Protein AF-A0A959FV52-F1 (afdb_monomer_lite)

Structure (mmCIF, N/CA/C/O backbone):
data_AF-A0A959FV52-F1
#
_entry.id   AF-A0A959FV52-F1
#
loop_
_atom_site.group_PDB
_atom_site.id
_atom_site.type_symbol
_atom_site.label_atom_id
_atom_site.label_alt_id
_atom_site.label_comp_id
_atom_site.label_asym_id
_atom_site.label_entity_id
_atom_site.label_seq_id
_atom_site.pdbx_PDB_ins_code
_atom_site.Cartn_x
_atom_site.Cartn_y
_atom_site.Cartn_z
_atom_site.occupancy
_atom_site.B_iso_or_equiv
_atom_site.auth_seq_id
_atom_site.auth_comp_id
_atom_site.auth_asym_id
_atom_site.auth_atom_id
_atom_site.pdbx_PDB_model_num
ATOM 1 N N . GLN A 1 1 ? -25.376 7.002 29.245 1.00 71.94 1 GLN A N 1
ATOM 2 C CA . GLN A 1 1 ? -25.804 5.841 28.429 1.00 71.94 1 GLN A CA 1
ATOM 3 C C . GLN A 1 1 ? -24.547 5.026 28.125 1.00 71.94 1 GLN A C 1
ATOM 5 O O . GLN A 1 1 ? -23.499 5.639 27.992 1.00 71.94 1 GLN A O 1
ATOM 10 N N . TYR A 1 2 ? -24.604 3.690 28.107 1.00 90.62 2 TYR A N 1
ATOM 11 C CA . TYR A 1 2 ? -23.436 2.809 27.869 1.00 90.62 2 TYR A CA 1
ATOM 12 C C . TYR A 1 2 ? -22.317 2.833 28.931 1.00 90.62 2 TYR A C 1
ATOM 14 O O . TYR A 1 2 ? -21.170 2.519 28.627 1.00 90.62 2 TYR A O 1
ATOM 22 N N . THR A 1 3 ? -22.635 3.152 30.190 1.00 88.44 3 THR A N 1
ATOM 23 C CA . THR A 1 3 ? -21.647 3.254 31.282 1.00 88.44 3 THR A CA 1
ATOM 24 C C . THR A 1 3 ? -20.834 1.969 31.476 1.00 88.44 3 THR A C 1
ATOM 26 O O . THR A 1 3 ? -19.624 2.032 31.672 1.00 88.44 3 THR A O 1
ATOM 29 N N . ALA A 1 4 ? -21.482 0.802 31.370 1.00 91.19 4 ALA A N 1
ATOM 30 C CA . ALA A 1 4 ? -20.813 -0.496 31.458 1.00 91.19 4 ALA A CA 1
ATOM 31 C C . ALA A 1 4 ? -19.770 -0.671 30.343 1.00 91.19 4 ALA A C 1
ATOM 33 O O . ALA A 1 4 ? -18.606 -0.942 30.624 1.00 91.19 4 ALA A O 1
ATOM 34 N N . LEU A 1 5 ? -20.162 -0.431 29.088 1.00 93.19 5 LEU A N 1
ATOM 35 C CA . LEU A 1 5 ? -19.259 -0.537 27.945 1.00 93.19 5 LEU A CA 1
ATOM 36 C C . LEU A 1 5 ? -18.098 0.463 28.040 1.00 93.19 5 LEU A C 1
ATOM 38 O O . LEU A 1 5 ? -16.948 0.072 27.863 1.00 93.19 5 LEU A O 1
ATOM 42 N N . PHE A 1 6 ? -18.377 1.722 28.395 1.00 93.19 6 PHE A N 1
ATOM 43 C CA . PHE A 1 6 ? -17.336 2.737 28.575 1.00 93.19 6 PHE A CA 1
ATOM 44 C C . PHE A 1 6 ? -16.317 2.336 29.647 1.00 93.19 6 PHE A C 1
ATOM 46 O O . PHE A 1 6 ? -15.122 2.515 29.449 1.00 93.19 6 PHE A O 1
ATOM 53 N N . SER A 1 7 ? -16.757 1.735 30.755 1.00 91.94 7 SER A N 1
ATOM 54 C CA . SER A 1 7 ? -15.827 1.275 31.795 1.00 91.94 7 SER A CA 1
ATOM 55 C C . SER A 1 7 ? -14.913 0.122 31.353 1.00 91.94 7 SER A C 1
ATOM 57 O O . SER A 1 7 ? -13.867 -0.076 31.963 1.00 91.94 7 SER A O 1
ATOM 59 N N . LEU A 1 8 ? -15.292 -0.621 30.304 1.00 92.00 8 LEU A N 1
ATOM 60 C CA . LEU A 1 8 ? -14.513 -1.733 29.754 1.00 92.00 8 LEU A CA 1
ATOM 61 C C . LEU A 1 8 ? -13.526 -1.283 28.672 1.00 92.00 8 LEU A C 1
ATOM 63 O O . LEU A 1 8 ? -12.383 -1.730 28.676 1.00 92.00 8 LEU A O 1
ATOM 67 N N . ILE A 1 9 ? -13.961 -0.434 27.734 1.00 94.06 9 ILE A N 1
ATOM 68 C CA . ILE A 1 9 ? -13.144 -0.061 26.560 1.00 94.06 9 ILE A CA 1
ATOM 69 C C . ILE A 1 9 ? -12.593 1.368 26.610 1.00 94.06 9 ILE A C 1
ATOM 71 O O . ILE A 1 9 ? -11.742 1.725 25.795 1.00 94.06 9 ILE A O 1
ATOM 75 N N . GLY A 1 10 ? -13.072 2.193 27.545 1.00 95.06 10 GLY A N 1
ATOM 76 C CA . GLY A 1 10 ? -12.649 3.580 27.720 1.00 95.06 10 GLY A CA 1
ATOM 77 C C . GLY A 1 10 ? -12.658 4.365 26.410 1.00 95.06 10 GLY A C 1
ATOM 78 O O . GLY A 1 10 ? -13.613 4.315 25.639 1.00 95.06 10 GLY A O 1
ATOM 79 N N . THR A 1 11 ? -11.560 5.073 26.151 1.00 95.75 11 THR A N 1
ATOM 80 C CA . THR A 1 11 ? -11.323 5.853 24.926 1.00 95.75 11 THR A CA 1
ATOM 81 C C . THR A 1 11 ? -10.360 5.170 23.955 1.00 95.75 11 THR A C 1
ATOM 83 O O . THR A 1 11 ? -9.858 5.819 23.036 1.00 95.75 11 THR A O 1
ATOM 86 N N . SER A 1 12 ? -10.096 3.864 24.107 1.00 95.50 12 SER A N 1
ATOM 87 C CA . SER A 1 12 ? -9.112 3.142 23.280 1.00 95.50 12 SER A CA 1
ATOM 88 C C . SER A 1 12 ? -9.374 3.255 21.775 1.00 95.50 12 SER A C 1
ATOM 90 O O . SER A 1 12 ? -8.439 3.191 20.983 1.00 95.50 12 SER A O 1
ATOM 92 N N . TYR A 1 13 ? -10.630 3.461 21.372 1.00 95.62 13 TYR A N 1
ATOM 93 C CA . TYR A 1 13 ? -11.038 3.599 19.971 1.00 95.62 13 TYR A CA 1
ATOM 94 C C . TYR A 1 13 ? -11.447 5.033 19.581 1.00 95.62 13 TYR A C 1
ATOM 96 O O . TYR A 1 13 ? -11.998 5.243 18.499 1.00 95.62 13 TYR A O 1
ATOM 104 N N . GLY A 1 14 ? -11.164 6.025 20.433 1.00 95.38 14 GLY A N 1
ATOM 105 C CA . GLY A 1 14 ? -11.445 7.446 20.210 1.00 95.38 14 GLY A CA 1
ATOM 106 C C . GLY A 1 14 ? -12.490 8.035 21.164 1.00 95.38 14 GLY A C 1
ATOM 107 O O . GLY A 1 14 ? -12.913 7.393 22.126 1.00 95.38 14 GLY A O 1
ATOM 108 N N . GLY A 1 15 ? -12.916 9.264 20.868 1.00 94.81 15 GLY A N 1
ATOM 109 C CA . GLY A 1 15 ? -13.809 10.068 21.708 1.00 94.81 15 GLY A CA 1
ATOM 110 C C . GLY A 1 15 ? -13.072 10.917 22.748 1.00 94.81 15 GLY A C 1
ATOM 111 O O . GLY A 1 15 ? -11.858 10.814 22.914 1.00 94.81 15 GLY A O 1
ATOM 112 N N . ASP A 1 16 ? -13.819 11.784 23.426 1.00 93.44 16 ASP A N 1
ATOM 113 C CA . ASP A 1 16 ? -13.294 12.754 24.400 1.00 93.44 16 ASP A CA 1
ATOM 114 C C . ASP A 1 16 ? -13.190 12.201 25.835 1.00 93.44 16 ASP A C 1
ATOM 116 O O . ASP A 1 16 ? -12.655 12.872 26.721 1.00 93.44 16 ASP A O 1
ATOM 120 N N . GLY A 1 17 ? -13.728 11.001 26.084 1.00 91.31 17 GLY A N 1
ATOM 121 C CA . GLY A 1 17 ? -13.728 10.348 27.395 1.00 91.31 17 GLY A CA 1
ATOM 122 C C . GLY A 1 17 ? -14.607 11.024 28.446 1.00 91.31 17 GLY A C 1
ATOM 123 O O . GLY A 1 17 ? -14.564 10.633 29.611 1.00 91.31 17 GLY A O 1
ATOM 124 N N . ARG A 1 18 ? -15.395 12.032 28.055 1.00 89.12 18 ARG A N 1
ATOM 125 C CA . ARG A 1 18 ? -16.319 12.758 28.937 1.00 89.12 18 ARG A CA 1
ATOM 126 C C . ARG A 1 18 ? -17.758 12.535 28.513 1.00 89.12 18 ARG A C 1
ATOM 128 O O . ARG A 1 18 ? -18.580 12.099 29.313 1.00 89.12 18 ARG A O 1
ATOM 135 N N . THR A 1 19 ? -18.049 12.837 27.254 1.00 92.50 19 THR A N 1
ATOM 136 C CA . THR A 1 19 ? -19.393 12.737 26.675 1.00 92.50 19 THR A CA 1
ATOM 137 C C . THR A 1 19 ? -19.471 11.674 25.585 1.00 92.50 19 THR A C 1
ATOM 139 O O . THR A 1 19 ? -20.554 11.177 25.283 1.00 92.50 19 THR A O 1
ATOM 142 N N . THR A 1 20 ? -18.323 11.283 25.031 1.00 93.94 20 THR A N 1
ATOM 143 C CA . THR A 1 20 ? -18.206 10.378 23.890 1.00 93.94 20 THR A CA 1
ATOM 144 C C . THR A 1 20 ? -17.064 9.381 24.076 1.00 93.94 20 THR A C 1
ATOM 146 O O . THR A 1 20 ? -16.038 9.667 24.695 1.00 93.94 20 THR A O 1
ATOM 149 N N . PHE A 1 21 ? -17.231 8.204 23.482 1.00 96.06 21 PHE A N 1
ATOM 150 C CA . PHE A 1 21 ? -16.171 7.225 23.274 1.00 96.06 21 PHE A CA 1
ATOM 151 C C . PHE A 1 21 ? -16.385 6.525 21.929 1.00 96.06 21 PHE A C 1
ATOM 153 O O . PHE A 1 21 ? -17.512 6.450 21.434 1.00 96.06 21 PHE A O 1
ATOM 160 N N . GLY A 1 22 ? -15.300 6.060 21.315 1.00 94.81 22 GLY A N 1
ATOM 161 C CA . GLY A 1 22 ? -15.332 5.361 20.034 1.00 94.81 22 GLY A CA 1
ATOM 162 C C . GLY A 1 22 ? -15.591 3.861 20.176 1.00 94.81 22 GLY A C 1
ATOM 163 O O . GLY A 1 22 ? -15.278 3.253 21.198 1.00 94.81 22 GLY A O 1
ATOM 164 N N . LEU A 1 23 ? -16.111 3.256 19.108 1.00 94.81 23 LEU A N 1
ATOM 165 C CA . LEU A 1 23 ? -16.165 1.804 18.930 1.00 94.81 23 LEU A CA 1
ATOM 166 C C . LEU A 1 23 ? -15.067 1.349 17.952 1.00 94.81 23 LEU A C 1
ATOM 168 O O . LEU A 1 23 ? -14.587 2.166 17.158 1.00 94.81 23 LEU A O 1
ATOM 172 N N . PRO A 1 24 ? -14.672 0.062 17.972 1.00 94.69 24 PRO A N 1
ATOM 173 C CA . PRO A 1 24 ? -13.780 -0.489 16.959 1.00 94.69 24 PRO A CA 1
ATOM 174 C C . PRO A 1 24 ? -14.305 -0.243 15.537 1.00 94.69 24 PRO A C 1
ATOM 176 O O . PRO A 1 24 ? -15.471 -0.498 15.246 1.00 94.69 24 PRO A O 1
ATOM 179 N N . ASP A 1 25 ? -13.426 0.213 14.645 1.00 92.88 25 ASP A N 1
ATOM 180 C CA . ASP A 1 25 ? -13.717 0.390 13.220 1.00 92.88 25 ASP A CA 1
ATOM 181 C C . ASP A 1 25 ? -12.825 -0.546 12.402 1.00 92.88 25 ASP A C 1
ATOM 183 O O . ASP A 1 25 ? -11.626 -0.302 12.241 1.00 92.88 25 ASP A O 1
ATOM 187 N N . PHE A 1 26 ? -13.422 -1.638 11.922 1.00 91.25 26 PHE A N 1
ATOM 188 C CA . PHE A 1 26 ? -12.746 -2.672 11.135 1.00 91.25 26 PHE A CA 1
ATOM 189 C C . PHE A 1 26 ? -12.914 -2.498 9.624 1.00 91.25 26 PHE A C 1
ATOM 191 O O . PHE A 1 26 ? -12.466 -3.351 8.857 1.00 91.25 26 PHE A O 1
ATOM 198 N N . ARG A 1 27 ? -13.534 -1.408 9.156 1.00 90.88 27 ARG A N 1
ATOM 199 C CA . ARG A 1 27 ? -13.622 -1.154 7.712 1.00 90.88 27 ARG A CA 1
ATOM 200 C C . ARG A 1 27 ? -12.205 -1.028 7.150 1.00 90.88 27 ARG A C 1
ATOM 202 O O . ARG A 1 27 ? -11.385 -0.276 7.691 1.00 90.88 27 ARG A O 1
ATOM 209 N N . GLY A 1 28 ? -11.904 -1.828 6.129 1.00 91.19 28 GLY A N 1
ATOM 210 C CA . GLY A 1 28 ? -10.576 -1.858 5.519 1.00 91.19 28 GLY A CA 1
ATOM 211 C C . GLY A 1 28 ? -9.477 -2.528 6.336 1.00 91.19 28 GLY A C 1
ATOM 212 O O . GLY A 1 28 ? -8.299 -2.335 6.048 1.00 91.19 28 GLY A O 1
ATOM 213 N N . ARG A 1 29 ? -9.815 -3.227 7.429 1.00 91.44 29 ARG A N 1
ATOM 214 C CA . ARG A 1 29 ? -8.831 -3.663 8.431 1.00 91.44 29 ARG A CA 1
ATOM 215 C C . ARG A 1 29 ? -9.054 -5.099 8.861 1.00 91.44 29 ARG A C 1
ATOM 217 O O . ARG A 1 29 ? -10.177 -5.535 9.094 1.00 91.44 29 ARG A O 1
ATOM 224 N N . PHE A 1 30 ? -7.948 -5.809 9.041 1.00 90.12 30 PHE A N 1
ATOM 225 C CA . PHE A 1 30 ? -7.949 -7.142 9.622 1.00 90.12 30 PHE A CA 1
ATOM 226 C C . PHE A 1 30 ? -7.755 -7.058 11.147 1.00 90.12 30 PHE A C 1
ATOM 228 O O . PHE A 1 30 ? -6.873 -6.320 11.599 1.00 90.12 30 PHE A O 1
ATOM 235 N N . PRO A 1 31 ? -8.551 -7.778 11.959 1.00 90.50 31 PRO A N 1
ATOM 236 C CA . PRO A 1 31 ? -8.371 -7.798 13.406 1.00 90.50 31 PRO A CA 1
ATOM 237 C C . PRO A 1 31 ? -7.067 -8.513 13.790 1.00 90.50 31 PRO A C 1
ATOM 239 O O . PRO A 1 31 ? -6.751 -9.582 13.280 1.00 90.50 31 PRO A O 1
ATOM 242 N N . MET A 1 32 ? -6.322 -7.942 14.735 1.00 90.75 32 MET A N 1
ATOM 243 C CA . MET A 1 32 ? -5.087 -8.515 15.276 1.00 90.75 32 MET A CA 1
ATOM 244 C C . MET A 1 32 ? -5.135 -8.484 16.804 1.00 90.75 32 MET A C 1
ATOM 246 O O . MET A 1 32 ? -5.729 -7.580 17.393 1.00 90.75 32 MET A O 1
ATOM 250 N N . HIS A 1 33 ? -4.519 -9.476 17.450 1.00 93.12 33 HIS A N 1
ATOM 251 C CA . HIS A 1 33 ? -4.419 -9.509 18.906 1.00 93.12 33 HIS A CA 1
ATOM 252 C C . HIS A 1 33 ? -3.550 -8.350 19.426 1.00 93.12 33 HIS A C 1
ATOM 254 O O . HIS A 1 33 ? -2.523 -8.027 18.830 1.00 93.12 33 HIS A O 1
ATOM 260 N N . ALA A 1 34 ? -3.964 -7.728 20.532 1.00 95.19 34 ALA A N 1
ATOM 261 C CA . ALA A 1 34 ? -3.211 -6.655 21.179 1.00 95.19 34 ALA A CA 1
ATOM 262 C C . ALA A 1 34 ? -2.111 -7.217 22.096 1.00 95.19 34 ALA A C 1
ATOM 264 O O . ALA A 1 34 ? -2.221 -8.331 22.598 1.00 95.19 34 ALA A O 1
ATOM 265 N N . GLY A 1 35 ? -1.075 -6.427 22.366 1.00 95.06 35 GLY A N 1
ATOM 266 C CA . GLY A 1 35 ? 0.016 -6.796 23.268 1.00 95.06 35 GLY A CA 1
ATOM 267 C C . GLY A 1 35 ? 1.330 -7.086 22.549 1.00 95.06 35 GLY A C 1
ATOM 268 O O . GLY A 1 35 ? 1.586 -6.573 21.460 1.00 95.06 35 GLY A O 1
ATOM 269 N N . THR A 1 36 ? 2.184 -7.874 23.200 1.00 96.12 36 THR A N 1
ATOM 270 C CA . THR A 1 36 ? 3.518 -8.246 22.711 1.00 96.12 36 THR A CA 1
ATOM 271 C C . THR A 1 36 ? 3.633 -9.765 22.700 1.00 96.12 36 THR A C 1
ATOM 273 O O . THR A 1 36 ? 3.463 -10.399 23.739 1.00 96.12 36 THR A O 1
ATOM 276 N N . GLY A 1 37 ? 3.941 -10.350 21.543 1.00 93.19 37 GLY A N 1
ATOM 277 C CA . GLY A 1 37 ? 4.378 -11.746 21.449 1.00 93.19 37 GLY A CA 1
ATOM 278 C C . GLY A 1 37 ? 5.909 -11.863 21.515 1.00 93.19 37 GLY A C 1
ATOM 279 O O . GLY A 1 37 ? 6.598 -10.874 21.254 1.00 93.19 37 GLY A O 1
ATOM 280 N N . PRO A 1 38 ? 6.474 -13.042 21.833 1.00 95.81 38 PRO A N 1
ATOM 281 C CA . PRO A 1 38 ? 7.922 -13.255 21.807 1.00 95.81 38 PRO A CA 1
ATOM 282 C C . PRO A 1 38 ? 8.528 -12.881 20.445 1.00 95.81 38 PRO A C 1
ATOM 284 O O . PRO A 1 38 ? 8.109 -13.402 19.416 1.00 95.81 38 PRO A O 1
ATOM 287 N N . GLY A 1 39 ? 9.494 -11.958 20.435 1.00 95.12 39 GLY A N 1
ATOM 288 C CA . GLY A 1 39 ? 10.135 -11.468 19.206 1.00 95.12 39 GLY A CA 1
ATOM 289 C C . GLY A 1 39 ? 9.278 -10.529 18.343 1.00 95.12 39 GLY A C 1
ATOM 290 O O . GLY A 1 39 ? 9.710 -10.156 17.255 1.00 95.12 39 GLY A O 1
ATOM 291 N N . LEU A 1 40 ? 8.087 -10.130 18.802 1.00 94.69 40 LEU A N 1
ATOM 292 C CA . LEU A 1 40 ? 7.194 -9.221 18.080 1.00 94.69 40 LEU A CA 1
ATOM 293 C C . LEU A 1 40 ? 7.212 -7.811 18.677 1.00 94.69 40 LEU A C 1
ATOM 295 O O . LEU A 1 40 ? 7.538 -7.599 19.844 1.00 94.69 40 LEU A O 1
ATOM 299 N N . THR A 1 41 ? 6.820 -6.831 17.866 1.00 94.56 41 THR A N 1
ATOM 300 C CA . THR A 1 41 ? 6.620 -5.453 18.322 1.00 94.56 41 THR A CA 1
ATOM 301 C C . THR A 1 41 ? 5.334 -5.324 19.137 1.00 94.56 41 THR A C 1
ATOM 303 O O . THR A 1 41 ? 4.339 -5.990 18.852 1.00 94.56 41 THR A O 1
ATOM 306 N N . TYR A 1 42 ? 5.341 -4.448 20.145 1.00 95.69 42 TYR A N 1
ATOM 307 C CA . TYR A 1 42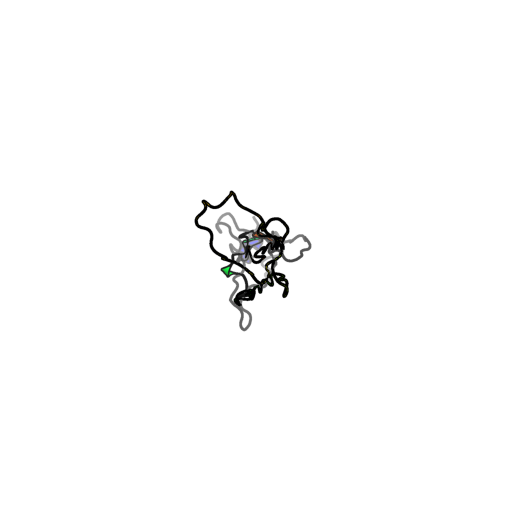 ? 4.149 -4.156 20.943 1.00 95.69 42 TYR A CA 1
ATOM 308 C C . TYR A 1 42 ? 3.069 -3.471 20.097 1.00 95.69 42 TYR A C 1
ATOM 310 O O . TYR A 1 42 ? 3.345 -2.486 19.406 1.00 95.69 42 TYR A O 1
ATOM 318 N N . ARG A 1 43 ? 1.832 -3.968 20.187 1.00 95.12 43 ARG A N 1
ATOM 319 C CA . ARG A 1 43 ? 0.647 -3.406 19.523 1.00 95.12 43 ARG A CA 1
ATOM 320 C C . ARG A 1 43 ? -0.408 -3.017 20.565 1.00 95.12 43 ARG A C 1
ATOM 322 O O . ARG A 1 43 ? -1.094 -3.905 21.076 1.00 95.12 43 ARG A O 1
ATOM 329 N N . PRO A 1 44 ? -0.553 -1.725 20.924 1.00 94.06 44 PRO A N 1
ATOM 330 C CA . PRO A 1 44 ? -1.572 -1.310 21.880 1.00 94.06 44 PRO A CA 1
ATOM 331 C C . PRO A 1 44 ? -2.986 -1.540 21.335 1.00 94.06 44 PRO A C 1
ATOM 333 O O . PRO A 1 44 ? -3.248 -1.407 20.137 1.00 94.06 44 PRO A O 1
ATOM 336 N N . LEU A 1 45 ? -3.917 -1.856 22.236 1.00 94.69 45 LEU A N 1
ATOM 337 C CA . LEU A 1 45 ? -5.327 -2.013 21.894 1.00 94.69 45 LEU A CA 1
ATOM 338 C C . LEU A 1 45 ? -5.875 -0.719 21.273 1.00 94.69 45 LEU A C 1
ATOM 340 O O . LEU A 1 45 ? -5.630 0.373 21.780 1.00 94.69 45 LEU A O 1
ATOM 344 N N . GLY A 1 46 ? -6.623 -0.851 20.177 1.00 93.19 46 GLY A N 1
ATOM 345 C CA . GLY A 1 46 ? -7.203 0.287 19.458 1.00 93.19 46 GLY A CA 1
ATOM 346 C C . GLY A 1 46 ? -6.262 0.974 18.466 1.00 93.19 46 GLY A C 1
ATOM 347 O O . GLY A 1 46 ? -6.712 1.847 17.720 1.00 93.19 46 GLY A O 1
ATOM 348 N N . GLN A 1 47 ? -4.991 0.556 18.378 1.00 93.44 47 GLN A N 1
ATOM 349 C CA . GLN A 1 47 ? -4.076 1.063 17.358 1.00 93.44 47 GLN A CA 1
ATOM 350 C C . GLN A 1 47 ? -4.597 0.750 15.949 1.00 93.44 47 GLN A C 1
ATOM 352 O O . GLN A 1 47 ? -4.821 -0.405 15.590 1.00 93.44 47 GLN A O 1
ATOM 357 N N . LYS A 1 48 ? -4.728 1.790 15.122 1.00 92.25 48 LYS A N 1
ATOM 358 C CA . LYS A 1 48 ? -5.008 1.665 13.687 1.00 92.25 48 LYS A CA 1
ATOM 359 C C . LYS A 1 48 ? -3.680 1.697 12.929 1.00 92.25 48 LYS A C 1
ATOM 361 O O . LYS A 1 48 ? -2.876 2.600 13.142 1.00 92.25 48 LYS A O 1
ATOM 366 N N . SER A 1 49 ? -3.437 0.715 12.066 1.00 91.69 49 SER A N 1
ATOM 367 C CA . SER A 1 49 ? -2.220 0.613 11.248 1.00 91.69 49 SER A CA 1
ATOM 368 C C . SER A 1 49 ? -2.536 -0.018 9.886 1.00 91.69 49 SER A C 1
ATOM 370 O O . SER A 1 49 ? -3.640 -0.530 9.697 1.00 91.69 49 SER A O 1
ATOM 372 N N . GLY A 1 50 ? -1.575 0.024 8.960 1.00 91.19 50 GLY A N 1
ATOM 373 C CA . GLY A 1 50 ? -1.723 -0.442 7.577 1.00 91.19 50 GLY A CA 1
ATOM 374 C C . GLY A 1 50 ? -2.318 0.603 6.624 1.00 91.19 50 GLY A C 1
ATOM 375 O O . GLY A 1 50 ? -2.763 1.669 7.053 1.00 91.19 50 GLY A O 1
ATOM 376 N N . SER A 1 51 ? -2.310 0.273 5.330 1.00 93.19 51 SER A N 1
ATOM 377 C CA . SER A 1 51 ? -2.911 1.059 4.244 1.00 93.19 51 SER A CA 1
ATOM 378 C C . SER A 1 51 ? -3.644 0.133 3.271 1.00 93.19 51 SER A C 1
ATOM 380 O O . SER A 1 51 ? -3.131 -0.944 2.957 1.00 93.19 51 SER A O 1
ATOM 382 N N . GLU A 1 52 ? -4.822 0.551 2.800 1.00 94.50 52 GLU A N 1
ATOM 383 C CA . GLU A 1 52 ? -5.633 -0.188 1.816 1.00 94.50 52 GLU A CA 1
ATOM 384 C C . GLU A 1 52 ? -5.088 -0.044 0.385 1.00 94.50 52 GLU A C 1
ATOM 386 O O . GLU A 1 52 ? -5.299 -0.927 -0.446 1.00 94.50 52 GLU A O 1
ATOM 391 N N . SER A 1 53 ? -4.369 1.050 0.114 1.00 94.56 53 SER A N 1
ATOM 392 C CA . SER A 1 53 ? -3.700 1.345 -1.157 1.00 94.56 53 SER A CA 1
ATOM 393 C C . SER A 1 53 ? -2.252 1.760 -0.898 1.00 94.56 53 SER A C 1
ATOM 395 O O . SER A 1 53 ? -1.973 2.474 0.073 1.00 94.56 53 SER A O 1
ATOM 397 N N . ILE A 1 54 ? -1.320 1.284 -1.724 1.00 93.69 54 ILE A N 1
ATOM 398 C CA . ILE A 1 54 ? 0.098 1.658 -1.660 1.00 93.69 54 ILE A CA 1
ATOM 399 C C . ILE A 1 54 ? 0.566 2.035 -3.063 1.00 93.69 54 ILE A C 1
ATOM 401 O O . ILE A 1 54 ? 0.395 1.276 -4.014 1.00 93.69 54 ILE A O 1
ATOM 405 N N . THR A 1 55 ? 1.187 3.207 -3.186 1.00 93.19 55 THR A N 1
ATOM 406 C CA . THR A 1 55 ? 1.942 3.593 -4.381 1.00 93.19 55 THR A CA 1
ATOM 407 C C . THR A 1 55 ? 3.291 2.896 -4.370 1.00 93.19 55 THR A C 1
ATOM 409 O O . THR A 1 55 ? 4.063 3.102 -3.436 1.00 93.19 55 THR A O 1
ATOM 412 N N . LEU A 1 56 ? 3.579 2.097 -5.401 1.00 90.19 56 LEU A N 1
ATOM 413 C CA . LEU A 1 56 ? 4.886 1.458 -5.553 1.00 90.19 56 LEU A CA 1
ATOM 414 C C . LEU A 1 56 ? 5.867 2.408 -6.233 1.00 90.19 56 LEU A C 1
ATOM 416 O O . LEU A 1 56 ? 5.705 2.754 -7.407 1.00 90.19 56 LEU A O 1
ATOM 420 N N . THR A 1 57 ? 6.905 2.795 -5.498 1.00 90.75 57 THR A N 1
ATOM 421 C CA . THR A 1 57 ? 8.041 3.540 -6.043 1.00 90.75 57 THR A CA 1
ATOM 422 C C . THR A 1 57 ? 9.144 2.594 -6.508 1.00 90.75 57 THR A C 1
ATOM 424 O O . THR A 1 57 ? 9.219 1.432 -6.105 1.00 90.75 57 THR A O 1
ATOM 427 N N . THR A 1 58 ? 10.060 3.099 -7.332 1.00 87.56 58 THR A N 1
ATOM 428 C CA . THR A 1 58 ? 11.224 2.322 -7.784 1.00 87.56 58 THR A CA 1
ATOM 429 C C . THR A 1 58 ? 12.126 1.878 -6.628 1.00 87.56 58 THR A C 1
ATOM 431 O O . THR A 1 58 ? 12.740 0.823 -6.722 1.00 87.56 58 THR A O 1
ATOM 434 N N . GLN A 1 59 ? 12.155 2.608 -5.505 1.00 89.50 59 GLN A N 1
ATOM 435 C CA . GLN A 1 59 ? 12.896 2.216 -4.294 1.00 89.50 59 GLN A CA 1
ATOM 436 C C . GLN A 1 59 ? 12.263 1.033 -3.547 1.00 89.50 59 GLN A C 1
ATOM 438 O O . GLN A 1 59 ? 12.913 0.436 -2.693 1.00 8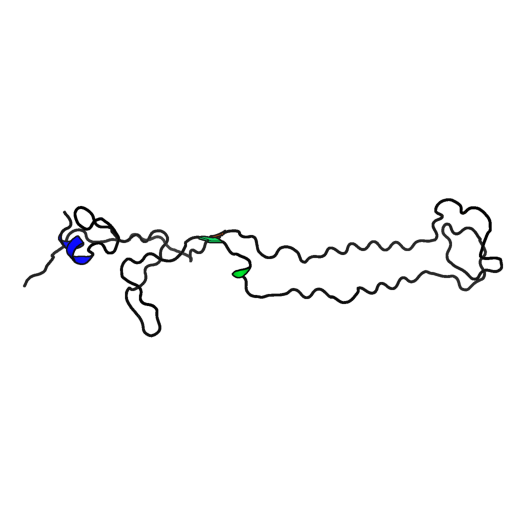9.50 59 GLN A O 1
ATOM 443 N N . GLN A 1 60 ? 11.001 0.709 -3.835 1.00 88.94 60 GLN A N 1
ATOM 444 C CA . GLN A 1 60 ? 10.299 -0.440 -3.257 1.00 88.94 60 GLN A CA 1
ATOM 445 C C . GLN A 1 60 ? 10.382 -1.686 -4.151 1.00 88.94 60 GLN A C 1
ATOM 447 O O . GLN A 1 60 ? 9.903 -2.748 -3.755 1.00 88.94 60 GLN A O 1
ATOM 452 N N . LEU A 1 61 ? 10.992 -1.581 -5.337 1.00 85.81 61 LEU A N 1
ATOM 453 C CA . LEU A 1 61 ? 11.264 -2.727 -6.198 1.00 85.81 61 LEU A CA 1
ATOM 454 C C . LEU A 1 61 ? 12.572 -3.410 -5.765 1.00 85.81 61 LEU A C 1
ATOM 456 O O . LEU A 1 61 ? 13.541 -2.722 -5.434 1.00 85.81 61 LEU A O 1
ATOM 460 N N . PRO A 1 62 ? 12.646 -4.753 -5.788 1.00 88.50 62 PRO A N 1
ATOM 461 C CA . PRO A 1 62 ? 13.913 -5.455 -5.630 1.00 88.50 62 PRO A CA 1
ATOM 462 C C . PRO A 1 62 ? 14.948 -4.973 -6.651 1.00 88.50 62 PRO A C 1
ATOM 464 O O . PRO A 1 62 ? 14.610 -4.705 -7.807 1.00 88.50 62 PRO A O 1
ATOM 467 N N . SER A 1 63 ? 16.215 -4.907 -6.231 1.00 86.56 63 SER A N 1
ATOM 468 C CA . SER A 1 63 ? 17.324 -4.646 -7.151 1.00 86.56 63 SER A CA 1
ATOM 469 C C . SER A 1 63 ? 17.348 -5.723 -8.235 1.00 86.56 63 SER A C 1
ATOM 471 O O . SER A 1 63 ? 17.416 -6.915 -7.930 1.00 86.56 63 SER A O 1
ATOM 473 N N . HIS A 1 64 ? 17.265 -5.296 -9.489 1.00 85.69 64 HIS A N 1
ATOM 474 C CA . HIS A 1 64 ? 17.329 -6.148 -10.668 1.00 85.69 64 HIS A CA 1
ATOM 475 C C . HIS A 1 64 ? 18.036 -5.388 -11.790 1.00 85.69 64 HIS A C 1
ATOM 477 O O . HIS A 1 64 ? 18.120 -4.160 -11.763 1.00 85.69 64 HIS A O 1
ATOM 483 N N . ASN A 1 65 ? 18.565 -6.122 -12.763 1.00 74.75 65 ASN A N 1
ATOM 484 C CA . ASN A 1 65 ? 19.197 -5.558 -13.945 1.00 74.75 65 ASN A CA 1
ATOM 485 C C . ASN A 1 65 ? 18.790 -6.372 -15.175 1.00 74.75 65 ASN A C 1
ATOM 487 O O . ASN A 1 65 ? 18.524 -7.570 -15.063 1.00 74.75 65 ASN A O 1
ATOM 491 N N . HIS A 1 66 ? 18.796 -5.725 -16.333 1.00 78.19 66 HIS A N 1
ATOM 492 C CA . HIS A 1 66 ? 18.702 -6.384 -17.624 1.00 78.19 66 HIS A CA 1
ATOM 493 C C . HIS A 1 66 ? 20.054 -6.233 -18.310 1.00 78.19 66 HIS A C 1
ATOM 495 O O . HIS A 1 66 ? 20.540 -5.120 -18.487 1.00 78.19 66 HIS A O 1
ATOM 501 N N . ASP A 1 67 ? 20.682 -7.356 -18.643 1.00 70.00 67 ASP A N 1
ATOM 502 C CA . ASP A 1 67 ? 21.951 -7.340 -19.358 1.00 70.00 67 ASP A CA 1
ATOM 503 C C . ASP A 1 67 ? 21.673 -6.969 -20.818 1.00 70.00 67 ASP A C 1
ATOM 505 O O . ASP A 1 67 ? 21.161 -7.780 -21.593 1.00 70.00 67 ASP A O 1
ATOM 509 N N . THR A 1 68 ? 21.943 -5.719 -21.191 1.00 67.38 68 THR A N 1
ATOM 510 C CA . THR A 1 68 ? 22.143 -5.394 -22.601 1.00 67.38 68 THR A CA 1
ATOM 511 C C . THR A 1 68 ? 23.478 -5.990 -23.007 1.00 67.38 68 THR A C 1
ATOM 513 O O . THR A 1 68 ? 24.449 -5.838 -22.261 1.00 67.38 68 THR A O 1
ATOM 516 N N . PRO A 1 69 ? 23.602 -6.611 -24.191 1.00 64.25 69 PRO A N 1
ATOM 517 C CA . PRO A 1 69 ? 24.918 -6.868 -24.733 1.00 64.25 69 PRO A CA 1
ATOM 518 C C . PRO A 1 69 ? 25.610 -5.509 -24.920 1.00 64.25 69 PRO A C 1
ATOM 520 O O . PRO A 1 69 ? 25.454 -4.850 -25.937 1.00 64.25 69 PRO A O 1
ATOM 523 N N . ASN A 1 70 ? 26.421 -5.100 -23.942 1.00 53.47 70 ASN A N 1
ATOM 524 C CA . ASN A 1 70 ? 27.365 -3.983 -24.050 1.00 53.47 70 ASN A CA 1
ATOM 525 C C . ASN A 1 70 ? 28.516 -4.318 -25.020 1.00 53.47 70 ASN A C 1
ATOM 527 O O . ASN A 1 70 ? 29.515 -3.603 -25.093 1.00 53.47 70 ASN A O 1
ATOM 531 N N . ALA A 1 71 ? 28.412 -5.442 -25.734 1.00 62.66 71 ALA A N 1
ATOM 532 C CA . ALA A 1 71 ? 29.290 -5.772 -26.829 1.00 62.66 71 ALA A CA 1
ATOM 533 C C . ALA A 1 71 ? 28.925 -4.881 -28.025 1.00 62.66 71 ALA A C 1
ATOM 535 O O . ALA A 1 71 ? 27.747 -4.803 -28.377 1.00 62.66 71 ALA A O 1
ATOM 536 N N . PRO A 1 72 ? 29.904 -4.237 -28.686 1.00 63.59 72 PRO A N 1
ATOM 537 C CA . PRO A 1 72 ? 29.635 -3.600 -29.964 1.00 63.59 72 PRO A CA 1
ATOM 538 C C . PRO A 1 72 ? 29.025 -4.647 -30.896 1.00 63.59 72 PRO A C 1
ATOM 540 O O . PRO A 1 72 ? 29.596 -5.727 -31.086 1.00 63.59 72 PRO A O 1
ATOM 543 N N . ILE A 1 73 ? 27.859 -4.343 -31.465 1.00 69.44 73 ILE A N 1
ATOM 544 C CA . ILE A 1 73 ? 27.299 -5.165 -32.532 1.00 69.44 73 ILE A CA 1
ATOM 545 C C . ILE A 1 73 ? 28.207 -4.954 -33.745 1.00 69.44 73 ILE A C 1
ATOM 547 O O . ILE A 1 73 ? 28.118 -3.955 -34.456 1.00 69.44 73 ILE A O 1
ATOM 551 N N . ASN A 1 74 ? 29.171 -5.858 -33.922 1.00 68.06 74 ASN A N 1
ATOM 552 C CA . ASN A 1 74 ? 30.115 -5.801 -35.029 1.00 68.06 74 ASN A CA 1
ATOM 553 C C . ASN A 1 74 ? 29.395 -6.221 -36.313 1.00 68.06 74 ASN A C 1
ATOM 555 O O . ASN A 1 74 ? 29.235 -7.411 -36.584 1.00 68.06 74 ASN A O 1
ATOM 559 N N . PHE A 1 75 ? 28.985 -5.246 -37.120 1.00 68.38 75 PHE A N 1
ATOM 560 C CA . PHE A 1 75 ? 28.477 -5.501 -38.463 1.00 68.38 75 PHE A CA 1
ATOM 561 C C . PHE A 1 75 ? 29.645 -5.631 -39.442 1.00 68.38 75 PHE A C 1
ATOM 563 O O . PHE A 1 75 ? 30.419 -4.696 -39.638 1.00 68.38 75 PHE A O 1
ATOM 570 N N . SER A 1 76 ? 29.779 -6.800 -40.066 1.00 68.94 76 SER A N 1
ATOM 571 C CA . SER A 1 76 ? 30.677 -6.988 -41.209 1.00 68.94 76 SER A CA 1
ATOM 572 C C . SER A 1 76 ? 29.876 -6.820 -42.495 1.00 68.94 76 SER A C 1
ATOM 574 O O . SER A 1 76 ? 29.001 -7.633 -42.783 1.00 68.94 76 SER A O 1
ATOM 576 N N . PHE A 1 77 ? 30.170 -5.774 -43.269 1.00 70.19 77 PHE A N 1
ATOM 577 C CA . PHE A 1 77 ? 29.592 -5.585 -44.598 1.00 70.19 77 PHE A CA 1
ATOM 578 C C . PHE A 1 77 ? 30.498 -6.226 -45.651 1.00 70.19 77 PHE A C 1
ATOM 580 O O . PHE A 1 77 ? 31.667 -5.858 -45.781 1.00 70.19 77 PHE A O 1
ATOM 587 N N . GLN A 1 78 ? 29.965 -7.191 -46.399 1.00 71.00 78 GLN A N 1
ATOM 588 C CA . GLN A 1 78 ? 30.660 -7.801 -47.528 1.00 71.00 78 GLN A CA 1
ATOM 589 C C . GLN A 1 78 ? 30.060 -7.264 -48.829 1.00 71.00 78 GLN A C 1
ATOM 591 O O . GLN A 1 78 ? 28.926 -7.579 -49.173 1.00 71.00 78 GLN A O 1
ATOM 596 N N . MET A 1 79 ? 30.829 -6.450 -49.555 1.00 73.69 79 MET A N 1
ATOM 597 C CA . MET A 1 79 ? 30.482 -6.050 -50.919 1.00 73.69 79 MET A CA 1
ATOM 598 C C . MET A 1 79 ? 30.893 -7.141 -51.899 1.00 73.69 79 MET A C 1
ATOM 600 O O . MET A 1 79 ? 32.028 -7.619 -51.862 1.00 73.69 79 MET A O 1
ATOM 604 N N . ASN A 1 80 ? 30.001 -7.485 -52.824 1.00 75.56 80 ASN A N 1
ATOM 605 C CA . ASN A 1 80 ? 30.363 -8.327 -53.956 1.00 75.56 80 ASN A CA 1
ATOM 606 C C . ASN A 1 80 ? 31.321 -7.563 -54.883 1.00 75.56 80 ASN A C 1
ATOM 608 O O . ASN A 1 80 ? 31.033 -6.441 -55.307 1.00 75.56 80 ASN A O 1
ATOM 612 N N . ALA A 1 81 ? 32.449 -8.189 -55.210 1.00 81.62 81 ALA A N 1
ATOM 613 C CA . ALA A 1 81 ? 33.402 -7.706 -56.199 1.00 81.62 81 ALA A CA 1
ATOM 614 C C . ALA A 1 81 ? 33.675 -8.808 -57.228 1.00 81.62 81 ALA A C 1
ATOM 616 O O . ALA A 1 81 ? 33.765 -9.989 -56.893 1.00 81.62 81 ALA A O 1
ATOM 617 N N . ASN A 1 82 ? 33.808 -8.416 -58.488 1.00 84.31 82 ASN A N 1
ATOM 618 C CA . ASN A 1 82 ? 34.190 -9.297 -59.575 1.00 84.31 82 ASN A CA 1
ATOM 619 C C . ASN A 1 82 ? 35.724 -9.383 -59.651 1.00 84.31 82 ASN A C 1
ATOM 621 O O . ASN A 1 82 ? 36.411 -8.363 -59.648 1.00 84.31 82 ASN A O 1
ATOM 625 N N . SER A 1 83 ? 36.264 -10.600 -59.728 1.00 86.81 83 SER A N 1
ATOM 626 C CA . SER A 1 83 ? 37.707 -10.847 -59.849 1.00 86.81 83 SER A CA 1
ATOM 627 C C . SER A 1 83 ? 38.258 -10.619 -61.263 1.00 86.81 83 SER A C 1
ATOM 629 O O . SER A 1 83 ? 39.472 -10.644 -61.450 1.00 86.81 83 SER A O 1
ATOM 631 N N . GLY A 1 84 ? 37.387 -10.411 -62.254 1.00 88.38 84 GLY A N 1
ATOM 632 C CA . GLY A 1 84 ? 37.757 -10.053 -63.619 1.00 88.38 84 GLY A CA 1
ATOM 633 C C . GLY A 1 84 ? 38.043 -8.560 -63.811 1.00 88.38 84 GLY A C 1
ATOM 634 O O . GLY A 1 84 ? 37.775 -7.723 -62.946 1.00 88.38 84 GLY A O 1
ATOM 635 N N . THR A 1 85 ? 38.567 -8.226 -64.992 1.00 88.75 85 THR A N 1
ATOM 636 C CA . THR A 1 85 ? 38.780 -6.841 -65.429 1.00 88.75 85 THR A CA 1
ATOM 637 C C . THR A 1 85 ? 37.452 -6.123 -65.656 1.00 88.75 85 THR A C 1
ATOM 639 O O . THR A 1 85 ? 36.562 -6.675 -66.306 1.00 88.75 85 THR A O 1
ATOM 642 N N . GLY A 1 86 ? 37.338 -4.884 -65.181 1.00 85.69 86 GLY A N 1
ATOM 643 C CA . GLY A 1 86 ? 36.151 -4.057 -65.367 1.00 85.69 86 GLY A CA 1
ATOM 644 C C . GLY A 1 86 ? 35.850 -3.774 -66.837 1.00 85.69 86 GLY A C 1
ATOM 645 O O . GLY A 1 86 ? 36.736 -3.418 -67.612 1.00 85.69 86 GLY A O 1
ATOM 646 N N . THR A 1 87 ? 34.582 -3.932 -67.216 1.00 85.25 87 THR A N 1
ATOM 647 C CA . THR A 1 87 ? 34.085 -3.713 -68.586 1.00 85.25 87 THR A CA 1
ATOM 648 C C . THR A 1 87 ? 33.247 -2.442 -68.728 1.00 85.25 87 THR A C 1
ATOM 650 O O . THR A 1 87 ? 32.840 -2.107 -69.836 1.00 85.25 87 THR A O 1
ATOM 653 N N . SER A 1 88 ? 32.965 -1.748 -67.622 1.00 82.38 88 SER A N 1
ATOM 654 C CA . SER A 1 88 ? 32.181 -0.512 -67.576 1.00 82.38 88 SER A CA 1
ATOM 655 C C . SER A 1 88 ? 32.774 0.442 -66.543 1.00 82.38 88 SER A C 1
ATOM 657 O O . SER A 1 88 ? 33.193 0.010 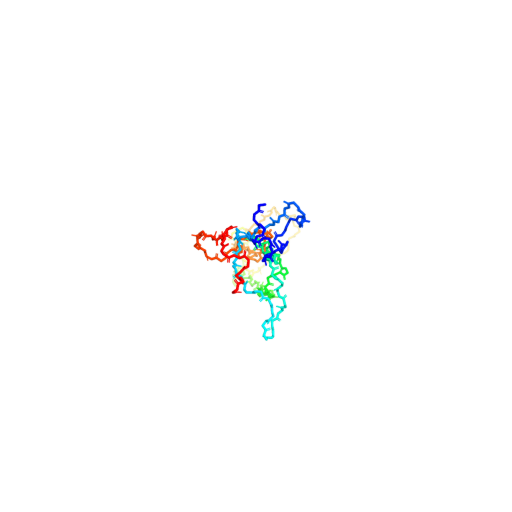-65.470 1.00 82.38 88 SER A O 1
ATOM 659 N N . THR A 1 89 ? 32.797 1.735 -66.865 1.00 78.56 89 THR A N 1
ATOM 660 C CA . THR A 1 89 ? 33.138 2.816 -65.927 1.00 78.56 89 THR A CA 1
ATOM 661 C C . THR A 1 89 ? 31.902 3.427 -65.266 1.00 78.56 89 THR A C 1
ATOM 663 O O . THR A 1 89 ? 32.052 4.273 -64.390 1.00 78.56 89 THR A O 1
ATOM 666 N N . ASP A 1 90 ? 30.696 3.029 -65.690 1.00 78.81 90 ASP A N 1
ATOM 667 C CA . ASP A 1 90 ? 29.439 3.443 -65.068 1.00 78.81 90 ASP A CA 1
ATOM 668 C C . ASP A 1 90 ? 29.194 2.602 -63.803 1.00 78.81 90 ASP A C 1
ATOM 670 O O . ASP A 1 90 ? 29.065 1.377 -63.905 1.00 78.81 90 ASP A O 1
ATOM 674 N N . PRO A 1 91 ? 29.148 3.210 -62.608 1.00 77.06 91 PRO A N 1
ATOM 675 C CA . PRO A 1 91 ? 28.861 2.488 -61.377 1.00 77.06 91 PRO A CA 1
ATOM 676 C C . PRO A 1 91 ? 27.406 2.000 -61.278 1.00 77.06 91 PRO A C 1
ATOM 678 O O . PRO A 1 91 ? 27.159 1.062 -60.518 1.00 77.06 91 PRO A O 1
ATOM 681 N N . THR A 1 92 ? 26.447 2.583 -62.008 1.00 81.69 92 THR A N 1
ATOM 682 C CA . THR A 1 92 ? 25.020 2.289 -61.823 1.00 81.69 92 THR A CA 1
ATOM 683 C C . THR A 1 92 ? 24.682 0.830 -62.120 1.00 81.69 92 THR A C 1
ATOM 685 O O . THR A 1 92 ? 24.870 0.336 -63.229 1.00 81.69 92 THR A O 1
ATOM 688 N N . GLY A 1 93 ? 24.196 0.118 -61.094 1.00 79.62 93 GLY A N 1
ATOM 689 C CA . GLY A 1 93 ? 23.847 -1.307 -61.179 1.00 79.62 93 GLY A CA 1
ATOM 690 C C . GLY A 1 93 ? 25.036 -2.267 -61.342 1.00 79.62 93 GLY A C 1
ATOM 691 O O . GLY A 1 93 ? 24.818 -3.462 -61.532 1.00 79.62 93 GLY A O 1
ATOM 692 N N . ASN A 1 94 ? 26.278 -1.776 -61.254 1.00 81.62 94 ASN A N 1
ATOM 693 C CA . ASN A 1 94 ? 27.495 -2.575 -61.414 1.00 81.62 94 ASN A CA 1
ATOM 694 C C . ASN A 1 94 ? 28.186 -2.866 -60.066 1.00 81.62 94 ASN A C 1
ATOM 696 O O . ASN A 1 94 ? 28.003 -2.153 -59.076 1.00 81.62 94 ASN A O 1
ATOM 700 N N . PHE A 1 95 ? 29.000 -3.930 -60.038 1.00 84.44 95 PHE A N 1
ATOM 701 C CA . PHE A 1 95 ? 29.850 -4.311 -58.901 1.00 84.44 95 PHE A CA 1
ATOM 702 C C . PHE A 1 95 ? 31.287 -3.796 -59.071 1.00 84.44 95 PHE A C 1
ATOM 704 O O . PHE A 1 95 ? 31.745 -3.552 -60.189 1.00 84.44 95 PHE A O 1
ATOM 711 N N . LEU A 1 96 ? 32.031 -3.694 -57.964 1.00 85.50 96 LEU A N 1
ATOM 712 C CA . LEU A 1 96 ? 33.472 -3.411 -58.000 1.00 85.50 96 LEU A CA 1
ATOM 713 C C . LEU A 1 96 ? 34.216 -4.491 -58.796 1.00 85.50 96 LEU A C 1
ATOM 715 O O . LEU A 1 96 ? 33.864 -5.665 -58.723 1.00 85.50 96 LEU A O 1
ATOM 719 N N . SER A 1 97 ? 35.254 -4.111 -59.538 1.00 86.56 97 SER A N 1
ATOM 720 C CA . SER A 1 97 ? 36.081 -5.040 -60.321 1.00 86.56 97 SER A CA 1
ATOM 721 C C . SER A 1 97 ? 37.514 -4.527 -60.474 1.00 86.56 97 SER A C 1
ATOM 723 O O . SER A 1 97 ? 37.816 -3.389 -60.102 1.00 86.56 97 SER A O 1
ATOM 725 N N . GLN A 1 98 ? 38.419 -5.357 -61.002 1.00 86.62 98 GLN A N 1
ATOM 726 C CA . GLN A 1 98 ? 39.803 -4.951 -61.241 1.00 86.62 98 GLN A CA 1
ATOM 727 C C . GLN A 1 98 ? 39.864 -3.876 -62.339 1.00 86.62 98 GLN A C 1
ATOM 729 O O . GLN A 1 98 ? 39.459 -4.120 -63.474 1.00 86.62 98 GLN A O 1
ATOM 734 N N . SER A 1 99 ? 40.404 -2.694 -62.032 1.00 82.75 99 SER A N 1
ATOM 735 C CA . SER A 1 99 ? 40.560 -1.639 -63.041 1.00 82.75 99 SER A CA 1
ATOM 736 C C . SER A 1 99 ? 41.686 -1.945 -64.024 1.00 82.75 99 SER A C 1
ATOM 738 O O . SER A 1 99 ? 42.776 -2.359 -63.631 1.00 82.75 99 SER A O 1
ATOM 740 N N . THR A 1 100 ? 41.435 -1.676 -65.303 1.00 77.06 100 THR A N 1
ATOM 741 C CA . THR A 1 100 ? 42.428 -1.707 -66.388 1.00 77.06 100 THR A CA 1
ATOM 742 C C . THR A 1 100 ? 42.903 -0.307 -66.804 1.00 77.06 100 THR A C 1
ATOM 744 O O . THR A 1 100 ? 43.718 -0.191 -67.717 1.00 77.06 100 THR A O 1
ATOM 747 N N . GLY A 1 101 ? 42.428 0.755 -66.139 1.00 72.06 101 GLY A N 1
ATOM 748 C CA . GLY A 1 101 ? 42.752 2.157 -66.438 1.00 72.06 101 GLY A CA 1
ATOM 749 C C . GLY A 1 101 ? 42.800 3.057 -65.195 1.00 72.06 101 GLY A C 1
ATOM 750 O O . GLY A 1 101 ? 42.742 2.580 -64.058 1.00 72.06 101 GLY A O 1
ATOM 751 N N . ASN A 1 102 ? 42.921 4.375 -65.397 1.00 68.38 102 ASN A N 1
ATOM 752 C CA . ASN A 1 102 ? 42.972 5.341 -64.294 1.00 68.38 102 ASN A CA 1
ATOM 753 C C . ASN A 1 102 ? 41.666 5.321 -63.484 1.00 68.38 102 ASN A C 1
ATOM 755 O O . ASN A 1 102 ? 40.599 5.635 -63.998 1.00 68.38 102 ASN A O 1
ATOM 759 N N . LEU A 1 103 ? 41.785 4.999 -62.195 1.00 67.81 103 LEU A N 1
ATOM 760 C CA . LEU A 1 103 ? 40.683 4.950 -61.226 1.00 67.81 103 LEU A CA 1
ATOM 761 C C . LEU A 1 103 ? 40.190 6.337 -60.783 1.00 67.81 103 LEU A C 1
ATOM 763 O O . LEU A 1 103 ? 39.124 6.455 -60.190 1.00 67.81 103 LEU A O 1
ATOM 767 N N . TYR A 1 104 ? 40.977 7.378 -61.052 1.00 64.94 104 TYR A N 1
ATOM 768 C CA . TYR A 1 104 ? 40.709 8.748 -60.634 1.00 64.94 104 TYR A CA 1
ATOM 769 C C . TYR A 1 104 ? 40.473 9.623 -61.865 1.00 64.94 104 TYR A C 1
ATOM 771 O O . TYR A 1 104 ? 41.287 9.627 -62.791 1.00 64.94 104 TYR A O 1
ATOM 779 N N . THR A 1 105 ? 39.372 10.373 -61.859 1.00 66.44 105 THR A N 1
ATOM 780 C CA . THR A 1 105 ? 39.036 11.365 -62.888 1.00 66.44 105 THR A CA 1
ATOM 781 C C . THR A 1 105 ? 39.195 12.781 -62.338 1.00 66.44 105 THR A C 1
ATOM 783 O O . THR A 1 105 ? 39.005 13.016 -61.147 1.00 66.44 105 THR A O 1
ATOM 786 N N . THR A 1 106 ? 39.557 13.728 -63.204 1.00 64.38 106 THR A N 1
ATOM 787 C CA . THR A 1 106 ? 39.589 15.168 -62.891 1.00 64.38 106 THR A CA 1
ATOM 788 C C . THR A 1 106 ? 38.260 15.862 -63.191 1.00 64.38 106 THR A C 1
ATOM 790 O O . THR A 1 106 ? 38.139 17.065 -62.970 1.00 64.38 106 THR A O 1
ATOM 793 N N . ASN A 1 107 ? 37.282 15.133 -63.736 1.00 65.88 107 ASN A N 1
ATOM 794 C CA . ASN A 1 107 ? 35.957 15.667 -64.025 1.00 65.88 107 ASN A CA 1
ATOM 795 C C . ASN A 1 107 ? 35.182 15.894 -62.722 1.00 65.88 107 ASN A C 1
ATOM 797 O O . ASN A 1 107 ? 35.323 15.132 -61.765 1.00 65.88 107 ASN A O 1
ATOM 801 N N . SER A 1 108 ? 34.346 16.932 -62.705 1.00 63.50 108 SER A N 1
ATOM 802 C CA . SER A 1 108 ? 33.365 17.170 -61.644 1.00 63.50 108 SER A CA 1
ATOM 803 C C . SER A 1 108 ? 32.533 15.901 -61.431 1.00 63.50 108 SER A C 1
ATOM 805 O O . 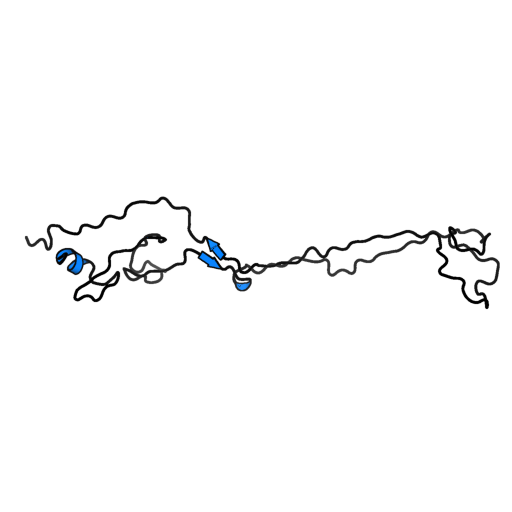SER A 1 108 ? 32.046 15.338 -62.407 1.00 63.50 108 SER A O 1
ATOM 807 N N . GLY A 1 109 ? 32.388 15.436 -60.187 1.00 63.25 109 GLY A N 1
ATOM 808 C CA . GLY A 1 109 ? 31.581 14.248 -59.900 1.00 63.25 109 GLY A CA 1
ATOM 809 C C . GLY A 1 109 ? 30.123 14.457 -60.312 1.00 63.25 109 GLY A C 1
ATOM 810 O O . GLY A 1 109 ? 29.521 15.463 -59.935 1.00 63.25 109 GLY A O 1
ATOM 811 N N . ASP A 1 110 ? 29.572 13.519 -61.081 1.00 60.44 110 ASP A N 1
ATOM 812 C CA . ASP A 1 110 ? 28.147 13.489 -61.402 1.00 60.44 110 ASP A CA 1
ATOM 813 C C . ASP A 1 110 ? 27.312 13.179 -60.149 1.00 60.44 110 ASP A C 1
ATOM 815 O O . ASP A 1 110 ? 27.780 12.554 -59.190 1.00 60.44 110 ASP A O 1
ATOM 819 N N . ALA A 1 111 ? 26.071 13.673 -60.153 1.00 60.66 111 ALA A N 1
ATOM 820 C CA . ALA A 1 111 ? 25.106 13.532 -59.068 1.00 60.66 111 ALA A CA 1
ATOM 821 C C . ALA A 1 111 ? 25.010 12.076 -58.587 1.00 60.66 111 ALA A C 1
ATOM 823 O O . ALA A 1 111 ? 24.945 11.171 -59.408 1.00 60.66 111 ALA A O 1
ATOM 824 N N . THR A 1 112 ? 25.005 11.888 -57.261 1.00 59.53 112 THR A N 1
ATOM 825 C CA . THR A 1 112 ? 24.811 10.628 -56.509 1.00 59.53 112 THR A CA 1
ATOM 826 C C . THR A 1 112 ? 24.551 9.389 -57.377 1.00 59.53 112 THR A C 1
ATOM 828 O O . THR A 1 112 ? 23.402 8.976 -57.534 1.00 59.53 112 THR A O 1
ATOM 831 N N . LEU A 1 113 ? 25.609 8.797 -57.946 1.00 62.75 113 LEU A N 1
ATOM 832 C CA . LEU A 1 113 ? 25.484 7.533 -58.662 1.00 62.75 113 LEU A CA 1
ATOM 833 C C . LEU A 1 113 ? 25.453 6.377 -57.670 1.00 62.75 113 LEU A C 1
ATOM 835 O O . LEU A 1 113 ? 26.293 6.248 -56.779 1.00 62.75 113 LEU A O 1
ATOM 839 N N . GLU A 1 114 ? 24.463 5.521 -57.850 1.00 63.97 114 GLU A N 1
ATOM 840 C CA . GLU A 1 114 ? 24.197 4.388 -56.988 1.00 63.97 114 GLU A CA 1
ATOM 841 C C . GLU A 1 114 ? 24.790 3.115 -57.589 1.00 63.97 114 GLU A C 1
ATOM 843 O O . GLU A 1 114 ? 24.308 2.609 -58.599 1.00 63.97 114 GLU A O 1
ATOM 848 N N . MET A 1 115 ? 25.831 2.579 -56.956 1.00 69.69 115 MET A N 1
ATOM 849 C CA . MET A 1 115 ? 26.306 1.224 -57.241 1.00 69.69 115 MET A CA 1
ATOM 850 C C . MET A 1 115 ? 25.261 0.178 -56.852 1.00 69.69 115 MET A C 1
ATOM 852 O O . MET A 1 115 ? 24.337 0.495 -56.107 1.00 69.69 115 MET A O 1
ATOM 856 N N . GLY A 1 116 ? 25.426 -1.074 -57.299 1.00 66.12 116 GLY A N 1
ATOM 857 C CA . GLY A 1 116 ? 24.603 -2.192 -56.823 1.00 66.12 116 GLY A CA 1
ATOM 858 C C . GLY A 1 116 ? 24.617 -2.266 -55.291 1.00 66.12 116 GLY A C 1
ATOM 859 O O . GLY A 1 116 ? 25.571 -2.766 -54.695 1.00 66.12 116 GLY A O 1
ATOM 860 N N . ARG A 1 117 ? 23.586 -1.701 -54.657 1.00 64.12 117 ARG A N 1
ATOM 861 C CA . ARG A 1 117 ? 23.464 -1.584 -53.204 1.00 64.12 117 ARG A CA 1
ATOM 862 C C . ARG A 1 117 ? 22.922 -2.883 -52.620 1.00 64.12 117 ARG A C 1
ATOM 864 O O . ARG A 1 117 ? 22.107 -3.571 -53.227 1.00 64.12 117 ARG A O 1
ATOM 871 N N . SER A 1 118 ? 23.424 -3.240 -51.445 1.00 63.59 118 SER A N 1
ATOM 872 C CA . SER A 1 118 ? 22.809 -4.237 -50.572 1.00 63.59 118 SER A CA 1
ATOM 873 C C . SER A 1 118 ? 22.231 -3.455 -49.406 1.00 63.59 118 SER A C 1
ATOM 875 O O . SER A 1 118 ? 22.985 -3.002 -48.547 1.00 63.59 118 SER A O 1
ATOM 877 N N . ASP A 1 119 ? 20.923 -3.218 -49.441 1.00 63.34 119 ASP A N 1
ATOM 878 C CA . ASP A 1 119 ? 20.243 -2.483 -48.383 1.00 63.34 119 ASP A CA 1
ATOM 879 C C . ASP A 1 119 ? 20.227 -3.332 -47.114 1.00 63.34 119 ASP A C 1
ATOM 881 O O . ASP A 1 119 ? 19.797 -4.488 -47.119 1.00 63.34 119 ASP A O 1
ATOM 885 N N . LEU A 1 120 ? 20.736 -2.755 -46.030 1.00 65.44 120 LEU A N 1
ATOM 886 C CA . LEU A 1 120 ? 20.644 -3.316 -44.693 1.00 65.44 120 LEU A CA 1
ATOM 887 C C . LEU A 1 120 ? 19.748 -2.389 -43.879 1.00 65.44 120 LEU A C 1
ATOM 889 O O . LEU A 1 120 ? 20.217 -1.399 -43.323 1.00 65.44 120 LEU A O 1
ATOM 893 N N . ASP A 1 121 ? 18.456 -2.703 -43.856 1.00 61.19 121 ASP A N 1
ATOM 894 C CA . ASP A 1 121 ? 17.499 -2.027 -42.988 1.00 61.19 121 ASP A CA 1
ATOM 895 C C . ASP A 1 121 ? 17.535 -2.716 -41.618 1.00 61.19 121 ASP A C 1
ATOM 897 O O . ASP A 1 121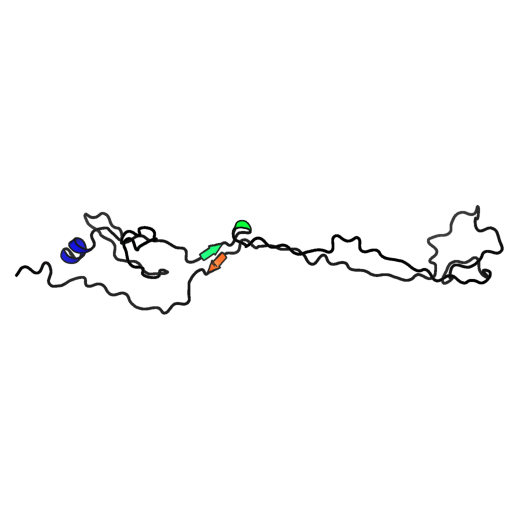 ? 17.170 -3.888 -41.483 1.00 61.19 121 ASP A O 1
ATOM 901 N N . LEU A 1 122 ? 18.090 -2.031 -40.618 1.00 65.06 122 LEU A N 1
ATOM 902 C CA . LEU A 1 122 ? 18.218 -2.535 -39.253 1.00 65.06 122 LEU A CA 1
ATOM 903 C C . LEU A 1 122 ? 17.539 -1.570 -38.294 1.00 65.06 122 LEU A C 1
ATOM 905 O O . LEU A 1 122 ? 18.110 -0.552 -37.905 1.00 65.06 122 LEU A O 1
ATOM 909 N N . GLU A 1 123 ? 16.339 -1.938 -37.868 1.00 66.00 123 GLU A N 1
ATOM 910 C CA . GLU A 1 123 ? 15.649 -1.295 -36.761 1.00 66.00 123 GLU A CA 1
ATOM 911 C C . GLU A 1 123 ? 16.102 -1.963 -35.452 1.00 66.00 123 GLU A C 1
ATOM 913 O O . GLU A 1 123 ? 15.688 -3.072 -35.111 1.00 66.00 123 GLU A O 1
ATOM 918 N N . LEU A 1 124 ? 17.031 -1.319 -34.742 1.00 66.31 124 LEU A N 1
ATOM 919 C CA . LEU A 1 124 ? 17.408 -1.692 -33.379 1.00 66.31 124 LEU A CA 1
ATOM 920 C C . LEU A 1 124 ? 16.501 -0.934 -32.412 1.00 66.31 124 LEU A C 1
ATOM 922 O O . LEU A 1 124 ? 16.828 0.167 -31.975 1.00 66.31 124 LEU A O 1
ATOM 926 N N . ASP A 1 125 ? 15.350 -1.523 -32.105 1.00 59.50 125 ASP A N 1
ATOM 927 C CA . ASP A 1 125 ? 14.494 -1.046 -31.021 1.00 59.50 125 ASP A CA 1
ATOM 928 C C . ASP A 1 125 ? 15.157 -1.423 -29.683 1.00 59.50 125 ASP A C 1
ATOM 930 O O . ASP A 1 125 ? 15.287 -2.603 -29.344 1.00 59.50 125 ASP A O 1
ATOM 934 N N . GLU A 1 126 ? 15.665 -0.440 -28.934 1.00 63.50 126 GLU A N 1
ATOM 935 C CA . GLU A 1 126 ? 16.174 -0.660 -27.577 1.00 63.50 126 GLU A CA 1
ATOM 936 C C . GLU A 1 126 ? 14.995 -1.008 -26.655 1.00 63.50 126 GLU A C 1
ATOM 938 O O . GLU A 1 126 ? 14.369 -0.147 -26.039 1.00 63.50 126 GLU A O 1
ATOM 943 N N . THR A 1 127 ? 14.693 -2.300 -26.519 1.00 58.78 127 THR A N 1
ATOM 944 C CA . THR A 1 127 ? 13.514 -2.801 -25.790 1.00 58.78 127 THR A CA 1
ATOM 945 C C . THR A 1 127 ? 13.594 -2.672 -24.258 1.00 58.78 127 THR A C 1
ATOM 947 O O . THR A 1 127 ? 12.876 -3.377 -23.548 1.00 58.78 127 THR A O 1
ATOM 950 N N . ILE A 1 128 ? 14.483 -1.838 -23.706 1.00 67.44 128 ILE A N 1
ATOM 951 C CA . ILE A 1 128 ? 14.665 -1.688 -22.252 1.00 67.44 128 ILE A CA 1
ATOM 952 C C . ILE A 1 128 ? 14.324 -0.269 -21.828 1.00 67.44 128 ILE A C 1
ATOM 954 O O . ILE A 1 128 ? 15.195 0.528 -21.481 1.00 67.44 128 ILE A O 1
ATOM 958 N N . GLN A 1 129 ? 13.037 0.055 -21.822 1.00 70.81 129 GLN A N 1
ATOM 959 C CA . GLN A 1 129 ? 12.552 1.248 -21.139 1.00 70.81 129 GLN A CA 1
ATOM 960 C C . GLN A 1 129 ? 11.259 0.951 -20.368 1.00 70.81 129 GLN A C 1
ATOM 962 O O . GLN A 1 129 ? 10.468 0.091 -20.748 1.00 70.81 129 GLN A O 1
ATOM 967 N N . TYR A 1 130 ? 11.086 1.728 -19.291 1.00 64.94 130 TYR A N 1
ATOM 968 C CA . TYR A 1 130 ? 10.036 1.736 -18.259 1.00 64.94 130 TYR A CA 1
ATOM 969 C C . TYR A 1 130 ? 10.234 0.775 -17.073 1.00 64.94 130 TYR A C 1
ATOM 971 O O . TYR A 1 130 ? 9.662 -0.310 -17.003 1.00 64.94 130 TYR A O 1
ATOM 979 N N . ASN A 1 131 ? 10.986 1.233 -16.063 1.00 72.75 131 ASN A N 1
ATOM 980 C CA . ASN A 1 131 ? 10.965 0.669 -14.713 1.00 72.75 131 ASN A CA 1
ATOM 981 C C . ASN A 1 131 ? 10.050 1.491 -13.788 1.00 72.75 131 ASN A C 1
ATOM 983 O O . ASN A 1 131 ? 10.191 2.706 -13.649 1.00 72.75 131 ASN A O 1
ATOM 987 N N . GLY A 1 132 ? 9.146 0.804 -13.090 1.00 73.69 132 GLY A N 1
ATOM 988 C CA . GLY A 1 132 ? 8.162 1.446 -12.221 1.00 73.69 132 GLY A CA 1
ATOM 989 C C . GLY A 1 132 ? 7.055 2.177 -12.988 1.00 73.69 132 GLY A C 1
ATOM 990 O O . GLY A 1 132 ? 6.986 2.168 -14.210 1.00 73.69 132 GLY A O 1
ATOM 991 N N . GLY A 1 133 ? 6.151 2.794 -12.232 1.00 81.75 133 GLY A N 1
ATOM 992 C CA . GLY A 1 133 ? 5.054 3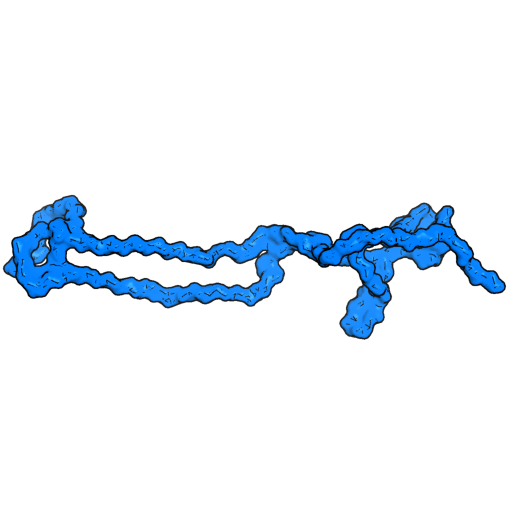.599 -12.780 1.00 81.75 133 GLY A CA 1
ATOM 993 C C . GLY A 1 133 ? 4.448 4.577 -11.779 1.00 81.75 133 GLY A C 1
ATOM 994 O O . GLY A 1 133 ? 3.562 5.340 -12.147 1.00 81.75 133 GLY A O 1
ATOM 995 N N . ASN A 1 134 ? 4.907 4.555 -10.516 1.00 86.81 134 ASN A N 1
ATOM 996 C CA . ASN A 1 134 ? 4.350 5.326 -9.400 1.00 86.81 134 ASN A CA 1
ATOM 997 C C . ASN A 1 134 ? 2.816 5.250 -9.333 1.00 86.81 134 ASN A C 1
ATOM 999 O O . ASN A 1 134 ? 2.152 6.196 -8.914 1.00 86.81 134 ASN A O 1
ATOM 1003 N N . GLN A 1 135 ? 2.260 4.118 -9.765 1.00 88.81 135 GLN A N 1
ATOM 1004 C CA . GLN A 1 135 ? 0.839 3.839 -9.678 1.00 88.81 135 GLN A CA 1
ATOM 1005 C C . GLN A 1 135 ? 0.551 3.170 -8.344 1.00 88.81 135 GLN A C 1
ATOM 1007 O O . GLN A 1 135 ? 1.368 2.426 -7.790 1.00 88.81 135 GLN A O 1
ATOM 1012 N N . GLU A 1 136 ? -0.620 3.480 -7.812 1.00 93.00 136 GLU A N 1
ATOM 1013 C CA . GLU A 1 136 ? -1.132 2.798 -6.642 1.00 93.00 136 GLU A CA 1
ATOM 1014 C C . GLU A 1 136 ? -1.700 1.430 -7.005 1.00 93.00 136 GLU A C 1
ATOM 1016 O O . GLU A 1 136 ? -2.244 1.227 -8.091 1.00 93.00 136 GLU A O 1
ATOM 1021 N N . HIS A 1 137 ? -1.581 0.487 -6.078 1.00 92.56 137 HIS A N 1
ATOM 1022 C CA . HIS A 1 137 ? -2.285 -0.781 -6.154 1.00 92.56 137 HIS A CA 1
ATOM 1023 C C . HIS A 1 137 ? -3.044 -1.035 -4.859 1.00 92.56 137 HIS A C 1
ATOM 1025 O O . HIS A 1 137 ? -2.656 -0.586 -3.775 1.00 92.56 137 HIS A O 1
ATOM 1031 N N . SER A 1 138 ? -4.113 -1.826 -4.968 1.00 94.88 138 SER A N 1
ATOM 1032 C CA . SER A 1 138 ? -4.794 -2.328 -3.783 1.00 94.88 138 SER A CA 1
ATOM 1033 C C . SER A 1 138 ? -3.844 -3.219 -2.987 1.00 94.88 138 SER A C 1
ATOM 1035 O O . SER A 1 138 ? -3.218 -4.134 -3.526 1.00 94.88 138 SER A O 1
ATOM 1037 N N . ASN A 1 139 ? -3.746 -2.939 -1.694 1.00 94.12 139 ASN A N 1
ATOM 1038 C CA . ASN A 1 139 ? -2.978 -3.707 -0.721 1.00 94.12 139 ASN A CA 1
ATOM 1039 C C . ASN A 1 139 ? -3.902 -4.534 0.197 1.00 94.12 139 ASN A C 1
ATOM 1041 O O . ASN A 1 139 ? -3.497 -5.043 1.242 1.00 94.12 139 ASN A O 1
ATOM 1045 N N . MET A 1 140 ? -5.175 -4.658 -0.178 1.00 94.06 140 MET A N 1
ATOM 1046 C CA . MET A 1 140 ? -6.142 -5.460 0.554 1.00 94.06 140 MET A CA 1
ATOM 1047 C C . MET A 1 140 ? -5.977 -6.935 0.186 1.00 94.06 140 MET A C 1
ATOM 1049 O O . MET A 1 140 ? -6.113 -7.318 -0.973 1.00 94.06 140 MET A O 1
ATOM 1053 N N . GLN A 1 141 ? -5.722 -7.778 1.188 1.00 91.19 141 GLN A N 1
ATOM 1054 C CA . GLN A 1 141 ? -5.826 -9.231 1.035 1.00 91.19 141 GLN A CA 1
ATOM 1055 C C . GLN A 1 141 ? -7.261 -9.632 0.645 1.00 91.19 141 GLN A C 1
ATOM 1057 O O . GLN A 1 141 ? -8.193 -8.895 0.979 1.00 91.19 141 GLN A O 1
ATOM 1062 N N . PRO A 1 142 ? -7.479 -10.799 0.011 1.00 93.62 142 PRO A N 1
ATOM 1063 C CA . PRO A 1 142 ? -8.823 -11.326 -0.211 1.00 93.62 142 PRO A CA 1
ATOM 1064 C C . PRO A 1 142 ? -9.652 -11.316 1.079 1.00 93.62 142 PRO A C 1
ATOM 1066 O O . PRO A 1 142 ? -9.161 -11.699 2.143 1.00 93.62 142 PRO A O 1
ATOM 1069 N N . TYR A 1 143 ? -10.904 -10.866 0.997 1.00 91.88 143 TYR A N 1
ATOM 1070 C CA . TYR A 1 143 ? -11.746 -10.670 2.172 1.00 91.88 143 TYR A CA 1
ATOM 1071 C C . TYR A 1 143 ? -13.173 -11.166 1.956 1.00 91.88 143 TYR A C 1
ATOM 1073 O O . TYR A 1 143 ? -13.722 -11.109 0.859 1.00 91.88 143 TYR A O 1
ATOM 1081 N N . GLN A 1 144 ? -13.785 -11.600 3.056 1.00 92.62 144 GLN A N 1
ATOM 1082 C CA . GLN A 1 144 ? -15.218 -11.833 3.164 1.00 92.62 144 GLN A CA 1
ATOM 1083 C C . GLN A 1 144 ? -15.784 -10.833 4.168 1.00 92.62 144 GLN A C 1
ATOM 1085 O O . GLN A 1 144 ? -15.303 -10.724 5.297 1.00 92.62 144 GLN A O 1
ATOM 1090 N N . THR A 1 145 ? -16.815 -10.095 3.769 1.00 91.88 145 THR A N 1
ATOM 1091 C CA . THR A 1 145 ? -17.461 -9.123 4.651 1.00 91.88 145 THR A CA 1
ATOM 1092 C C . THR A 1 145 ? -18.331 -9.837 5.677 1.00 91.88 145 THR A C 1
ATOM 1094 O O . THR A 1 145 ? -19.201 -10.629 5.305 1.00 91.88 145 THR A O 1
ATOM 1097 N N . VAL A 1 146 ? -18.120 -9.523 6.954 1.00 91.88 146 VAL A N 1
ATOM 1098 C CA . VAL A 1 146 ? -18.913 -10.007 8.092 1.00 91.88 146 VAL A CA 1
ATOM 1099 C C . VAL A 1 146 ? -19.324 -8.833 8.977 1.00 91.88 146 VAL A C 1
ATOM 1101 O O . VAL A 1 146 ? -18.690 -7.776 8.963 1.00 91.88 146 VAL A O 1
ATOM 1104 N N . SER A 1 147 ? -20.384 -9.010 9.762 1.00 92.56 147 SER A N 1
ATOM 1105 C CA . SER A 1 147 ? -20.802 -8.020 10.755 1.00 92.56 147 SER A CA 1
ATOM 1106 C C . SER A 1 147 ? -20.034 -8.209 12.062 1.00 92.56 147 SER A C 1
ATOM 1108 O O . SER A 1 147 ? -20.024 -9.299 12.629 1.00 92.56 147 SER A O 1
ATOM 1110 N N . PHE A 1 148 ? -19.440 -7.130 12.571 1.00 90.81 148 PHE A N 1
ATOM 1111 C CA . PHE A 1 148 ? -18.857 -7.093 13.911 1.00 90.81 148 PHE A CA 1
ATOM 1112 C C . PHE A 1 148 ? -19.910 -6.602 14.902 1.00 90.81 148 PHE A C 1
ATOM 1114 O O . PHE A 1 148 ? -20.510 -5.546 14.706 1.00 90.81 148 PHE A O 1
ATOM 1121 N N . ILE A 1 149 ? -20.142 -7.378 15.958 1.00 92.88 149 ILE A N 1
ATOM 1122 C CA . ILE A 1 149 ? -21.181 -7.107 16.954 1.00 92.88 149 ILE A CA 1
ATOM 1123 C C . ILE A 1 149 ? -20.508 -6.835 18.299 1.00 92.88 149 ILE A C 1
ATOM 1125 O O . ILE A 1 149 ? -19.627 -7.582 18.718 1.00 92.88 149 ILE A O 1
ATOM 1129 N N . ILE A 1 150 ? -20.945 -5.776 18.985 1.00 93.44 150 ILE A N 1
ATOM 1130 C CA . ILE A 1 150 ? -20.529 -5.449 20.351 1.00 93.44 150 ILE A CA 1
ATOM 1131 C C . ILE A 1 150 ? -21.763 -5.243 21.230 1.00 93.44 150 ILE A C 1
ATOM 1133 O O . ILE A 1 150 ? -22.725 -4.587 20.831 1.00 93.44 150 ILE A O 1
ATOM 1137 N N . ALA A 1 151 ? -21.750 -5.822 22.430 1.00 92.69 151 ALA A N 1
ATOM 1138 C CA . ALA A 1 151 ? -22.845 -5.670 23.377 1.00 92.69 151 ALA A CA 1
ATOM 1139 C C . ALA A 1 151 ? -22.814 -4.272 24.012 1.00 92.69 151 ALA A C 1
ATOM 1141 O O . ALA A 1 151 ? -21.819 -3.869 24.613 1.00 92.69 151 ALA A O 1
ATOM 1142 N N . LEU A 1 152 ? -23.922 -3.537 23.896 1.00 88.94 152 LEU A N 1
ATOM 1143 C CA . LEU A 1 152 ? -24.073 -2.201 24.484 1.00 88.94 152 LEU A CA 1
ATOM 1144 C C . LEU A 1 152 ? -24.572 -2.242 25.937 1.00 88.94 152 LEU A C 1
ATOM 1146 O O . LEU A 1 152 ? -24.357 -1.297 26.700 1.00 88.94 152 LEU A O 1
ATOM 1150 N N . VAL A 1 153 ? -25.259 -3.327 26.307 1.00 85.75 153 VAL A N 1
ATOM 1151 C CA . VAL A 1 153 ? -25.868 -3.555 27.622 1.00 85.75 153 VAL A CA 1
ATOM 1152 C C . VAL A 1 153 ? -25.664 -5.021 28.004 1.00 85.75 153 VAL A C 1
ATOM 1154 O O . VAL A 1 153 ? -25.790 -5.905 27.161 1.00 85.75 153 VAL A O 1
ATOM 1157 N N . GLY A 1 154 ? -25.355 -5.273 29.274 1.00 83.50 154 GLY A N 1
ATOM 1158 C CA . GLY A 1 154 ? -25.167 -6.609 29.835 1.00 83.50 154 GLY A CA 1
ATOM 1159 C C . GLY A 1 154 ? -25.081 -6.560 31.360 1.00 83.50 154 GLY A C 1
ATOM 1160 O O . GLY A 1 154 ? -25.119 -5.479 31.950 1.00 83.50 154 GLY A O 1
ATOM 1161 N N . VAL A 1 155 ? -24.967 -7.724 32.002 1.00 82.06 155 VAL A N 1
ATOM 1162 C CA . VAL A 1 155 ? -24.789 -7.814 33.459 1.00 82.06 155 VAL A CA 1
ATOM 1163 C C . VAL A 1 155 ? -23.358 -7.397 33.802 1.00 82.06 155 VAL A C 1
ATOM 1165 O O . VAL A 1 155 ? -22.421 -8.172 33.633 1.00 82.06 155 VAL A O 1
ATOM 1168 N N . TYR A 1 156 ? -23.180 -6.148 34.237 1.00 81.19 156 TYR A N 1
ATOM 1169 C CA . TYR A 1 156 ? -21.872 -5.602 34.587 1.00 81.19 156 TYR A CA 1
ATOM 1170 C C . TYR A 1 156 ? -21.983 -4.429 35.583 1.00 81.19 156 TYR A C 1
ATOM 1172 O O . TYR A 1 156 ? -22.838 -3.561 35.391 1.00 81.19 156 TYR A O 1
ATOM 1180 N N . PRO A 1 157 ? -21.078 -4.328 36.576 1.00 73.38 157 PRO A N 1
ATOM 1181 C CA . PRO A 1 157 ? -20.120 -5.353 36.992 1.00 73.38 157 PRO A CA 1
ATOM 1182 C C . PRO A 1 157 ? -20.849 -6.451 37.776 1.00 73.38 157 PRO A C 1
ATOM 1184 O O . PRO A 1 157 ? -21.688 -6.151 38.623 1.00 73.38 157 PRO A O 1
ATOM 1187 N N . THR A 1 158 ? -20.547 -7.725 37.527 1.00 71.44 158 THR A N 1
ATOM 1188 C CA . THR A 1 158 ? -21.072 -8.803 38.375 1.00 71.44 158 THR A CA 1
ATOM 1189 C C . THR A 1 158 ? -20.427 -8.693 39.751 1.00 71.44 158 THR A C 1
ATOM 1191 O O . THR A 1 158 ? -19.227 -8.925 39.901 1.00 71.44 158 THR A O 1
ATOM 1194 N N . ARG A 1 159 ? -21.209 -8.300 40.752 1.00 66.00 159 ARG A N 1
ATOM 1195 C CA . ARG A 1 159 ? -20.839 -8.449 42.158 1.00 66.00 159 ARG A CA 1
ATOM 1196 C C . ARG A 1 159 ? -21.597 -9.666 42.677 1.00 66.00 159 ARG A C 1
ATOM 1198 O O . ARG A 1 159 ? -22.821 -9.674 42.582 1.00 66.00 159 ARG A O 1
ATOM 1205 N N . ASN A 1 160 ? -20.857 -10.686 43.113 1.00 56.31 160 ASN A N 1
ATOM 1206 C CA . ASN A 1 160 ? -21.416 -11.799 43.882 1.00 56.31 160 ASN A CA 1
ATOM 1207 C C . ASN A 1 160 ? -21.900 -11.300 45.243 1.00 56.31 160 ASN A C 1
ATOM 1209 O O . ASN A 1 160 ? -21.234 -10.388 45.788 1.00 56.31 160 ASN A O 1
#

Secondary structure (DSSP, 8-state):
--HHHHHHHTTTT-S-SSS--PPP--TT------B--TTS--B-TT-----SEEE--GGGSPP-------S---------EEEEEP--S--TT--EEE-SS-S---SPPPS----S-------------------EEE-PPP---------SS-S-S---

Radius of gyration: 40.64 Å; chains: 1; bounding box: 69×30×112 Å

Sequence (160 aa):
QYTALFSLIGTSYGGDGRTTFGLPDFRGRFPMHAGTGPGLTYRPLGQKSGSESITLTTQQLPSHNHDTPNAPINFSFQMNANSGTGTSTDPTGNFLSQSTGNLYTTNSGDATLEMGRSDLDLELDETIQYNGGNQEHSNMQPYQTVSFIIALVGVYPTRN

Foldseek 3Di:
DLPQVCVVCPQLQHDPSPPDHDDDDQVLHDDDDAADDVVGDHHHRNDDDDDQKDFDDLVNDPDDDDDDPPPPPDDDDDFDEDADEDPDPQQAADGHYHYPDDPDDPDDDDPDHDHNDDDDDDDPDPPDDDDGDRDMDGPRDDDDDDDDDDDSDDDPDDDD

pLDDT: mean 82.4, std 12.19, range [53.47, 96.12]